Protein AF-A0A9E4FG98-F1 (afdb_monomer_lite)

Foldseek 3Di:
DDPDDDPVPPPDDLLRQLCVLCPPVPALQPDDLVCCQQPPPHPSCSLVNDDLVRNLRNLVSNLVCVVVVNHDHHDSLCSLQALQAPPQVCDADPCVVRNRDGSVNVNCVSCVPQDLVSLVVSLVSLVVVCVPDPNPSVNRSVSSCVQPSVCVNVVHDHPPD

pLDDT: mean 89.15, std 14.06, range [34.53, 98.5]

Structure (mmCIF, N/CA/C/O backbone):
data_AF-A0A9E4FG98-F1
#
_entry.id   AF-A0A9E4FG98-F1
#
loop_
_atom_site.group_PDB
_atom_site.id
_atom_site.type_symbol
_atom_site.label_atom_id
_atom_site.label_alt_id
_atom_site.label_comp_id
_atom_site.label_asym_id
_atom_site.label_entity_id
_atom_site.label_seq_id
_atom_site.pdbx_PDB_ins_code
_atom_site.Cartn_x
_atom_site.Cartn_y
_atom_site.Cartn_z
_atom_site.occupancy
_atom_site.B_iso_or_equiv
_atom_site.auth_seq_id
_atom_site.auth_comp_id
_atom_site.auth_asym_id
_atom_site.auth_atom_id
_atom_site.pdbx_PDB_model_num
ATOM 1 N N . GLU A 1 1 ? 39.719 2.811 -22.700 1.00 34.53 1 GLU A N 1
ATOM 2 C CA . GLU A 1 1 ? 39.441 3.612 -21.490 1.00 34.53 1 GLU A CA 1
ATOM 3 C C . GLU A 1 1 ? 37.981 4.035 -21.522 1.00 34.53 1 GLU A C 1
ATOM 5 O O . GLU A 1 1 ? 37.540 4.635 -22.496 1.00 34.53 1 GLU A O 1
ATOM 10 N N .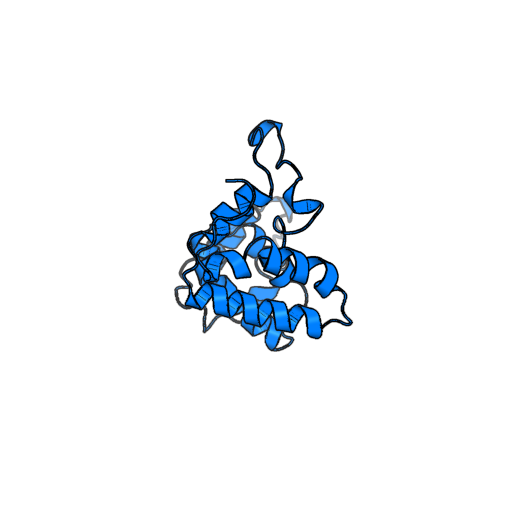 GLY A 1 2 ? 37.200 3.549 -20.557 1.00 41.97 2 GLY A N 1
ATOM 11 C CA . GLY A 1 2 ? 35.741 3.636 -20.562 1.00 41.97 2 GLY A CA 1
ATOM 12 C C . GLY A 1 2 ? 35.251 5.021 -20.158 1.00 41.97 2 GLY A C 1
ATOM 13 O O . GLY A 1 2 ? 35.566 5.508 -19.077 1.00 41.97 2 GLY A O 1
ATOM 14 N N . ASN A 1 3 ? 34.452 5.627 -21.031 1.00 48.06 3 ASN A N 1
ATOM 15 C CA . ASN A 1 3 ? 33.745 6.884 -20.819 1.00 48.06 3 ASN A CA 1
ATOM 16 C C . ASN A 1 3 ? 32.610 6.688 -19.790 1.00 48.06 3 ASN A C 1
ATOM 18 O O . ASN A 1 3 ? 31.436 6.599 -20.143 1.00 48.06 3 ASN A O 1
ATOM 22 N N . GLY A 1 4 ? 32.970 6.538 -18.516 1.00 50.25 4 GLY A N 1
ATOM 23 C CA . GLY A 1 4 ? 32.029 6.472 -17.403 1.00 50.25 4 GLY A CA 1
ATOM 24 C C . GLY A 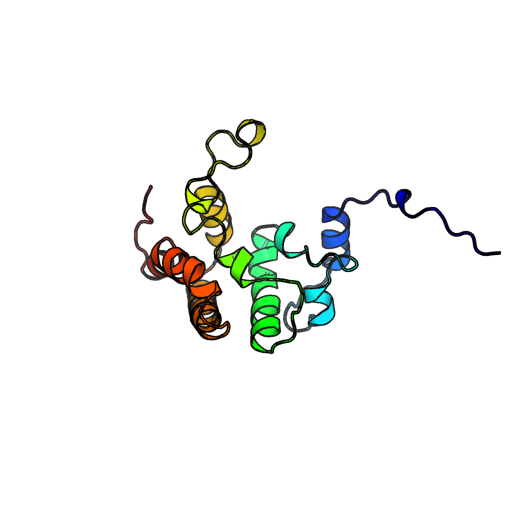1 4 ? 31.616 7.878 -16.992 1.00 50.25 4 GLY A C 1
ATOM 25 O O . GLY A 1 4 ? 32.312 8.526 -16.213 1.00 50.25 4 GLY A O 1
ATOM 26 N N . LYS A 1 5 ? 30.491 8.371 -17.519 1.00 48.47 5 LYS A N 1
ATOM 27 C CA . LYS A 1 5 ? 29.900 9.616 -17.012 1.00 48.47 5 LYS A CA 1
ATOM 28 C C . LYS A 1 5 ? 29.582 9.451 -15.512 1.00 48.47 5 LYS A C 1
ATOM 30 O O . LYS A 1 5 ? 29.065 8.402 -15.130 1.00 48.47 5 LYS A O 1
ATOM 35 N N . PRO A 1 6 ? 29.869 10.452 -14.660 1.00 50.97 6 PRO A N 1
ATOM 36 C CA . PRO A 1 6 ? 29.611 10.352 -13.228 1.00 50.97 6 PRO A CA 1
ATOM 37 C C . PRO A 1 6 ? 28.119 10.149 -12.928 1.00 50.97 6 PRO A C 1
ATOM 39 O O . PRO A 1 6 ? 27.261 10.725 -13.594 1.00 50.97 6 PRO A O 1
ATOM 42 N N . ARG A 1 7 ? 27.817 9.358 -11.888 1.00 49.22 7 ARG A N 1
ATOM 43 C CA . ARG A 1 7 ? 26.463 8.904 -11.494 1.00 49.22 7 ARG A CA 1
ATOM 44 C C . ARG A 1 7 ? 25.443 10.038 -11.283 1.00 49.22 7 ARG A C 1
ATOM 46 O O . ARG A 1 7 ? 24.246 9.811 -11.378 1.00 49.22 7 ARG A O 1
ATOM 53 N N . TRP A 1 8 ? 25.906 11.265 -11.058 1.00 51.22 8 TRP A N 1
ATOM 54 C CA . TRP A 1 8 ? 25.075 12.457 -10.849 1.00 51.22 8 TRP A CA 1
ATOM 55 C C . TRP A 1 8 ? 24.559 13.109 -12.149 1.00 51.22 8 TRP A C 1
ATOM 57 O O . TRP A 1 8 ? 23.863 14.116 -12.089 1.00 51.22 8 TRP A O 1
ATOM 67 N N . LEU A 1 9 ? 24.907 12.572 -13.329 1.00 46.34 9 LEU A N 1
ATOM 68 C CA . LEU A 1 9 ? 24.444 13.074 -14.634 1.00 46.34 9 LEU A CA 1
ATOM 69 C C . LEU A 1 9 ? 23.094 12.502 -15.098 1.00 46.34 9 LEU A C 1
ATOM 71 O O . LEU A 1 9 ? 22.622 12.886 -16.172 1.00 46.34 9 LEU A O 1
ATOM 75 N N . PHE A 1 10 ? 22.453 11.622 -14.325 1.00 52.41 10 PHE A N 1
ATOM 76 C CA . PHE A 1 10 ? 21.093 11.177 -14.625 1.00 52.41 10 PHE A CA 1
ATOM 77 C C . PHE A 1 10 ? 20.091 12.244 -14.174 1.00 52.41 10 PHE A C 1
ATOM 79 O O . PHE A 1 10 ? 19.772 12.389 -13.001 1.00 52.41 10 PHE A O 1
ATOM 86 N N . ARG A 1 11 ? 19.614 13.024 -15.145 1.00 56.78 11 ARG A N 1
ATOM 87 C CA . ARG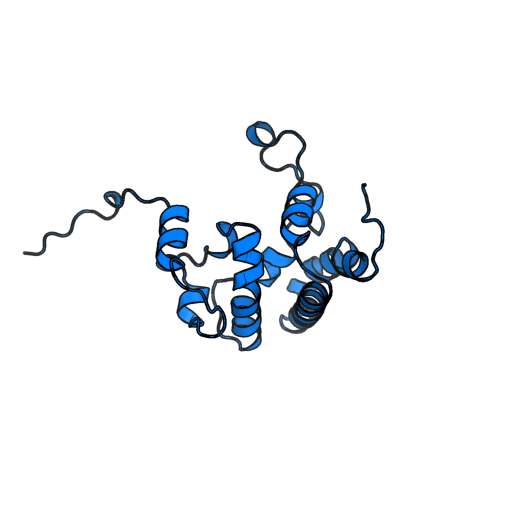 A 1 11 ? 18.626 14.106 -15.013 1.00 56.78 11 ARG A CA 1
ATOM 88 C C . ARG A 1 11 ? 17.188 13.569 -14.864 1.00 56.78 11 ARG A C 1
ATOM 90 O O . ARG A 1 11 ? 16.265 14.144 -15.430 1.00 56.78 11 ARG A O 1
ATOM 97 N N . HIS A 1 12 ? 17.008 12.447 -14.177 1.00 65.25 12 HIS A N 1
ATOM 98 C CA . HIS A 1 12 ? 15.703 11.817 -13.984 1.00 65.25 12 HIS A CA 1
ATOM 99 C C . HIS A 1 12 ? 15.469 11.629 -12.496 1.00 65.25 12 HIS A C 1
ATOM 101 O O . HIS A 1 12 ? 16.324 11.093 -11.793 1.00 65.25 12 HIS A O 1
ATOM 107 N N . SER A 1 13 ? 14.333 12.129 -12.026 1.00 86.56 13 SER A N 1
ATOM 108 C CA . SER A 1 13 ? 13.875 11.882 -10.669 1.00 86.56 13 SER A CA 1
ATOM 109 C C . SER A 1 13 ? 13.448 10.417 -10.530 1.00 86.56 13 SER A C 1
ATOM 111 O O . SER A 1 13 ? 13.120 9.759 -11.516 1.00 86.56 13 SER A O 1
ATOM 113 N N . GLU A 1 14 ? 13.455 9.889 -9.310 1.00 86.69 14 GLU A N 1
ATOM 114 C CA . GLU A 1 14 ? 12.968 8.535 -9.023 1.00 86.69 14 GLU A CA 1
ATOM 115 C C . GLU A 1 14 ? 11.538 8.270 -9.559 1.00 86.69 14 GLU A C 1
ATOM 117 O O . GLU A 1 14 ? 11.349 7.232 -10.198 1.00 86.69 14 GLU A O 1
ATOM 122 N N . PRO A 1 15 ? 10.570 9.213 -9.460 1.00 88.94 15 PRO A N 1
ATOM 123 C CA . PRO A 1 15 ? 9.289 9.105 -10.163 1.00 88.94 15 PRO A CA 1
ATOM 124 C C . PRO A 1 15 ? 9.407 8.861 -11.675 1.00 88.94 15 PRO A C 1
ATOM 126 O O . PRO A 1 15 ? 8.705 8.003 -12.210 1.00 88.94 15 PRO A O 1
ATOM 129 N N . ASP A 1 16 ? 10.306 9.574 -12.365 1.00 90.81 16 ASP A N 1
ATOM 130 C CA . ASP A 1 16 ? 10.488 9.436 -13.820 1.00 90.81 16 ASP A CA 1
ATOM 131 C C . ASP A 1 16 ? 11.012 8.035 -14.182 1.00 90.81 16 ASP A C 1
ATOM 133 O O . ASP A 1 16 ? 10.681 7.476 -15.231 1.00 90.81 16 ASP A O 1
ATOM 137 N N . LEU A 1 17 ? 11.838 7.451 -13.305 1.00 93.19 17 LEU A N 1
ATOM 138 C CA . LEU A 1 17 ? 12.343 6.090 -13.471 1.00 93.19 17 LEU A CA 1
ATOM 139 C C . LEU A 1 17 ? 11.223 5.058 -13.294 1.00 93.19 17 LEU A C 1
ATOM 141 O O . LEU A 1 17 ? 11.136 4.136 -14.105 1.00 93.19 17 LEU A O 1
ATOM 145 N N . VAL A 1 18 ? 10.337 5.237 -12.304 1.00 93.00 18 VAL A N 1
ATOM 146 C CA . VAL A 1 18 ? 9.147 4.380 -12.139 1.00 93.00 18 VAL A CA 1
ATOM 147 C C . VAL A 1 18 ? 8.259 4.452 -13.374 1.00 93.00 18 VAL A C 1
ATOM 149 O O . VAL A 1 18 ? 7.848 3.417 -13.896 1.00 93.00 18 VAL A O 1
ATOM 152 N N . GLU A 1 19 ? 7.973 5.656 -13.872 1.00 93.25 19 GLU A N 1
ATOM 153 C CA . GLU A 1 19 ? 7.128 5.821 -15.055 1.00 93.25 19 GLU A CA 1
ATOM 154 C C . GLU A 1 19 ? 7.706 5.072 -16.259 1.00 93.25 19 GLU A C 1
ATOM 156 O O . GLU A 1 19 ? 7.000 4.292 -16.902 1.00 93.25 19 GLU A O 1
ATOM 161 N N . ARG A 1 20 ? 9.003 5.248 -16.529 1.00 93.00 20 ARG A N 1
ATOM 162 C CA . ARG A 1 20 ? 9.695 4.562 -17.623 1.00 93.00 20 ARG A CA 1
ATOM 163 C C . ARG A 1 20 ? 9.648 3.044 -17.468 1.00 93.00 20 ARG A C 1
ATOM 165 O O . ARG A 1 20 ? 9.353 2.346 -18.436 1.00 93.00 20 ARG A O 1
ATOM 172 N N . ASP A 1 21 ? 9.950 2.537 -16.277 1.00 93.81 21 ASP A N 1
ATOM 173 C CA . ASP A 1 21 ? 10.051 1.102 -16.026 1.00 93.81 21 ASP A CA 1
ATOM 174 C C . ASP A 1 21 ? 8.682 0.411 -16.126 1.00 93.81 21 ASP A C 1
ATOM 176 O O . ASP A 1 21 ? 8.610 -0.735 -16.566 1.00 93.81 21 ASP A O 1
ATOM 180 N N . PHE A 1 22 ? 7.586 1.101 -15.792 1.00 95.88 22 PHE A N 1
ATOM 181 C CA . PHE A 1 22 ? 6.222 0.568 -15.896 1.00 95.88 22 PHE A CA 1
ATOM 182 C C . PHE A 1 22 ? 5.511 0.896 -17.219 1.00 95.88 22 PHE A C 1
ATOM 184 O O . PHE A 1 22 ? 4.422 0.371 -17.485 1.00 95.88 22 PHE A O 1
ATOM 191 N N . LEU A 1 23 ? 6.116 1.713 -18.085 1.00 93.56 23 LEU A N 1
ATOM 192 C CA . LEU A 1 23 ? 5.534 2.088 -19.369 1.00 93.56 23 LEU A CA 1
ATOM 193 C C . LEU A 1 23 ? 5.286 0.853 -20.250 1.00 93.56 23 LEU A C 1
ATOM 195 O O . LEU A 1 23 ? 6.165 0.029 -20.494 1.00 93.56 23 LEU A O 1
ATOM 199 N N . GLY A 1 24 ? 4.057 0.724 -20.754 1.00 92.88 24 GLY A N 1
ATOM 200 C CA . GLY A 1 24 ? 3.664 -0.371 -21.648 1.00 92.88 24 GLY A CA 1
ATOM 201 C C . GLY A 1 24 ? 3.382 -1.714 -20.962 1.00 92.88 24 GLY A C 1
ATOM 202 O O . GLY A 1 24 ? 2.921 -2.639 -21.634 1.00 92.88 24 GLY A O 1
ATOM 203 N N . LYS A 1 25 ? 3.565 -1.834 -19.640 1.00 95.75 25 LYS A N 1
ATOM 204 C CA . LYS A 1 25 ? 3.267 -3.058 -18.877 1.00 95.75 25 LYS A CA 1
ATOM 205 C C . LYS A 1 25 ? 1.768 -3.194 -18.596 1.00 95.75 25 LYS A C 1
ATOM 207 O O . LYS A 1 25 ? 1.271 -2.904 -17.520 1.00 95.75 25 LYS A O 1
ATOM 212 N N . ARG A 1 26 ? 1.018 -3.635 -19.604 1.00 95.69 26 ARG A N 1
ATOM 213 C CA . ARG A 1 26 ? -0.458 -3.700 -19.567 1.00 95.69 26 ARG A CA 1
ATOM 214 C C . ARG A 1 26 ? -1.038 -4.981 -18.971 1.00 95.69 26 ARG A C 1
ATOM 216 O O . ARG A 1 26 ? -2.255 -5.129 -18.939 1.00 95.69 26 ARG A O 1
ATOM 223 N N . ASP A 1 27 ? -0.192 -5.898 -18.522 1.00 97.00 27 ASP A N 1
ATOM 224 C CA . ASP A 1 27 ? -0.609 -7.113 -17.833 1.00 97.00 27 ASP A CA 1
ATOM 225 C C . ASP A 1 27 ? 0.243 -7.283 -16.577 1.00 97.00 27 ASP A C 1
ATOM 227 O O . ASP A 1 27 ? 1.431 -7.592 -16.652 1.00 97.00 27 ASP A O 1
ATOM 231 N N . TRP A 1 28 ? -0.358 -7.037 -15.414 1.00 97.12 28 TRP A N 1
ATOM 232 C CA . TRP A 1 28 ? 0.342 -7.136 -14.138 1.00 97.12 28 TRP A CA 1
ATOM 233 C C . TRP A 1 28 ? 0.681 -8.592 -13.772 1.00 97.12 28 TRP A C 1
ATOM 235 O O . TRP A 1 28 ? 1.599 -8.830 -12.993 1.00 97.12 28 TRP A O 1
ATOM 245 N N . ARG A 1 29 ? -0.019 -9.581 -14.351 1.00 97.12 29 ARG A N 1
ATOM 246 C CA . ARG A 1 29 ? 0.096 -11.008 -13.988 1.00 97.12 29 ARG A CA 1
ATOM 247 C C . ARG A 1 29 ? 1.396 -11.649 -14.463 1.00 97.12 29 ARG A C 1
ATOM 249 O O . ARG A 1 29 ? 1.767 -12.711 -13.976 1.00 97.12 29 ARG A O 1
ATOM 256 N N . VAL A 1 30 ? 2.053 -11.024 -15.437 1.00 96.38 30 VAL A N 1
ATOM 257 C CA . VAL A 1 30 ? 3.311 -11.495 -16.036 1.00 96.38 30 VAL A CA 1
ATOM 258 C C . VAL A 1 30 ? 4.522 -10.701 -15.542 1.00 96.38 30 VAL A C 1
ATOM 260 O O . VAL A 1 30 ? 5.614 -10.848 -16.087 1.00 96.38 30 VAL A O 1
ATOM 263 N N . LEU A 1 31 ? 4.337 -9.829 -14.545 1.00 96.62 31 LEU A N 1
ATOM 264 C CA . LEU A 1 31 ? 5.439 -9.084 -13.950 1.00 96.62 31 LEU A CA 1
ATOM 265 C C . LEU A 1 31 ? 6.291 -10.003 -13.085 1.00 96.62 31 LEU A C 1
ATOM 267 O O . LEU A 1 31 ? 5.786 -10.741 -12.243 1.00 96.62 31 LEU A O 1
ATOM 271 N N . ASP A 1 32 ? 7.595 -9.937 -13.317 1.00 96.25 32 ASP A N 1
ATOM 272 C CA . ASP A 1 32 ? 8.585 -10.681 -12.557 1.00 96.25 32 ASP A CA 1
ATOM 273 C C . ASP A 1 32 ? 8.691 -10.142 -11.122 1.00 96.25 32 ASP A C 1
ATOM 275 O O . ASP A 1 32 ? 8.711 -8.928 -10.910 1.00 96.25 32 ASP A O 1
ATOM 279 N N . ALA A 1 33 ? 8.770 -11.038 -10.135 1.00 96.50 33 ALA A N 1
ATOM 280 C CA . ALA A 1 33 ? 8.790 -10.651 -8.725 1.00 96.50 33 ALA A CA 1
ATOM 281 C C . ALA A 1 33 ? 10.038 -9.833 -8.365 1.00 96.50 33 ALA A C 1
ATOM 283 O O . ALA A 1 33 ? 9.921 -8.841 -7.655 1.00 96.50 33 ALA A O 1
ATOM 284 N N . LYS A 1 34 ? 11.207 -10.169 -8.928 1.00 96.62 34 LYS A N 1
ATOM 285 C CA . LYS A 1 34 ? 12.439 -9.404 -8.698 1.00 96.62 34 LYS A CA 1
ATOM 286 C C . LYS A 1 34 ? 12.348 -8.003 -9.301 1.00 96.62 34 LYS A C 1
ATOM 288 O O . LYS A 1 34 ? 12.848 -7.050 -8.711 1.00 96.62 34 LYS A O 1
ATOM 293 N N . PHE A 1 35 ? 11.701 -7.857 -10.459 1.00 97.00 35 PHE A N 1
ATOM 294 C CA . PHE A 1 35 ? 11.376 -6.533 -10.992 1.00 97.00 35 PHE A CA 1
ATOM 295 C C . PHE A 1 35 ? 10.483 -5.742 -10.029 1.00 97.00 35 PHE A C 1
ATOM 297 O O . PHE A 1 35 ? 10.794 -4.592 -9.743 1.00 97.00 35 PHE A O 1
ATOM 304 N N . LEU A 1 36 ? 9.403 -6.341 -9.519 1.00 97.25 36 LEU A N 1
ATOM 305 C CA . LEU A 1 36 ? 8.498 -5.670 -8.577 1.00 97.25 36 LEU A CA 1
ATOM 306 C C . LEU A 1 36 ? 9.225 -5.234 -7.300 1.00 97.25 36 LEU A C 1
ATOM 308 O O . LEU A 1 36 ? 9.055 -4.098 -6.868 1.00 97.25 36 LEU A O 1
ATOM 312 N N . ASP A 1 37 ? 10.053 -6.115 -6.744 1.00 96.94 37 ASP A N 1
ATOM 313 C CA . ASP A 1 37 ? 10.743 -5.901 -5.473 1.00 96.94 37 ASP A CA 1
ATOM 314 C C . ASP A 1 37 ? 11.796 -4.792 -5.534 1.00 96.94 37 ASP A C 1
ATOM 316 O O . ASP A 1 37 ? 12.013 -4.081 -4.563 1.00 96.94 37 ASP A O 1
ATOM 320 N N . LEU A 1 38 ? 12.436 -4.620 -6.692 1.00 94.88 38 LEU A N 1
ATOM 321 C CA . LEU A 1 38 ? 13.571 -3.713 -6.852 1.00 94.88 38 LEU A CA 1
ATOM 322 C C . LEU A 1 38 ? 13.242 -2.458 -7.663 1.00 94.88 38 LEU A C 1
ATOM 324 O O . LEU A 1 38 ? 14.075 -1.559 -7.743 1.00 94.88 38 LEU A O 1
ATOM 328 N N . ALA 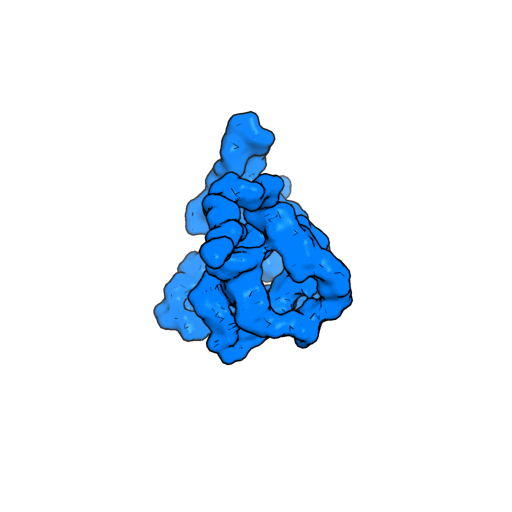A 1 39 ? 12.069 -2.358 -8.288 1.00 92.00 39 ALA A N 1
ATOM 329 C CA . ALA A 1 39 ? 11.767 -1.211 -9.137 1.00 92.00 39 ALA A CA 1
ATOM 330 C C . ALA A 1 39 ? 11.581 0.093 -8.330 1.00 92.00 39 ALA A C 1
ATOM 332 O O . ALA A 1 39 ? 10.927 0.088 -7.282 1.00 92.00 39 ALA A O 1
ATOM 333 N N . PRO A 1 40 ? 12.064 1.234 -8.857 1.00 91.31 40 PRO A N 1
ATOM 334 C CA . PRO A 1 40 ? 12.950 1.374 -10.017 1.00 91.31 40 PRO A CA 1
ATOM 335 C C . PRO A 1 40 ? 14.424 1.165 -9.621 1.00 91.31 40 PRO A C 1
ATOM 337 O O . PRO A 1 40 ? 14.806 1.491 -8.507 1.00 91.31 40 PRO A O 1
ATOM 340 N N . ASP A 1 41 ? 15.267 0.676 -10.535 1.00 86.50 41 ASP A N 1
ATOM 341 C CA . ASP A 1 41 ? 16.747 0.664 -10.406 1.00 86.50 41 ASP A CA 1
ATOM 342 C C . ASP A 1 41 ? 17.334 0.174 -9.053 1.00 86.50 41 ASP A C 1
ATOM 344 O O . ASP A 1 41 ? 18.393 0.622 -8.617 1.00 86.50 41 ASP A O 1
ATOM 348 N N . GLY A 1 42 ? 16.660 -0.750 -8.363 1.00 85.88 42 GLY A N 1
ATOM 349 C CA . GLY A 1 42 ? 17.086 -1.276 -7.060 1.00 85.88 42 GLY A CA 1
ATOM 350 C C . GLY A 1 42 ? 16.553 -0.529 -5.833 1.00 85.88 42 GLY A C 1
ATOM 351 O O . GLY A 1 42 ? 16.888 -0.922 -4.720 1.00 85.88 42 GLY A O 1
ATOM 352 N N . PHE A 1 43 ? 15.750 0.525 -5.998 1.00 86.31 43 PHE A N 1
ATOM 353 C CA . PHE A 1 43 ? 15.262 1.358 -4.891 1.00 86.31 43 PHE A CA 1
ATOM 354 C C . PHE A 1 43 ? 14.037 0.798 -4.158 1.00 86.31 43 PHE A C 1
ATOM 356 O O . PHE A 1 43 ? 13.731 1.278 -3.069 1.00 86.31 43 PHE A O 1
ATOM 363 N N . ALA A 1 44 ? 13.337 -0.191 -4.728 1.00 91.38 44 ALA A N 1
ATOM 364 C CA . ALA A 1 44 ? 12.147 -0.809 -4.121 1.00 91.38 44 ALA A CA 1
ATOM 365 C C . ALA A 1 44 ? 11.014 0.185 -3.770 1.00 91.38 44 ALA A C 1
ATOM 367 O O . ALA A 1 44 ? 10.233 -0.016 -2.839 1.00 91.38 44 ALA A O 1
ATOM 368 N N . SER A 1 45 ? 10.914 1.287 -4.510 1.00 90.25 45 SER A N 1
ATOM 369 C CA . SER A 1 45 ? 10.068 2.434 -4.167 1.00 90.25 45 SER A CA 1
ATOM 370 C C . SER A 1 45 ? 8.877 2.632 -5.105 1.00 90.25 45 SER A C 1
ATOM 372 O O . SER A 1 45 ? 8.106 3.577 -4.928 1.00 90.25 45 SER A O 1
ATOM 374 N N . ALA A 1 46 ? 8.668 1.748 -6.088 1.00 95.81 46 ALA A N 1
ATOM 375 C CA . ALA A 1 46 ? 7.608 1.896 -7.090 1.00 95.81 46 ALA A CA 1
ATOM 376 C C . ALA A 1 46 ? 6.215 2.177 -6.482 1.00 95.81 46 ALA A C 1
ATOM 378 O O . ALA A 1 46 ? 5.489 3.052 -6.962 1.00 95.81 46 ALA A O 1
ATOM 379 N N . LEU A 1 47 ? 5.860 1.497 -5.383 1.00 96.38 47 LEU A N 1
ATOM 380 C CA . LEU A 1 47 ? 4.576 1.669 -4.690 1.00 96.38 47 LEU A CA 1
ATOM 381 C C . LEU A 1 47 ? 4.368 3.078 -4.100 1.00 96.38 47 LEU A C 1
ATOM 383 O O . LEU A 1 47 ? 3.216 3.499 -3.943 1.00 96.38 47 LEU A O 1
ATOM 387 N N . ALA A 1 48 ? 5.439 3.826 -3.818 1.00 94.25 48 ALA A N 1
ATOM 388 C CA . ALA A 1 48 ? 5.364 5.204 -3.333 1.00 94.25 48 ALA A CA 1
ATOM 389 C C . ALA A 1 48 ? 4.972 6.201 -4.434 1.00 94.25 48 ALA A C 1
ATOM 391 O O . ALA A 1 48 ? 4.342 7.216 -4.144 1.00 94.25 48 ALA A O 1
ATOM 392 N N . PHE A 1 49 ? 5.311 5.907 -5.692 1.00 95.06 49 PHE A N 1
ATOM 393 C CA . PHE A 1 49 ? 5.147 6.841 -6.813 1.00 95.06 49 PHE A CA 1
ATOM 394 C C . PHE A 1 49 ? 3.964 6.521 -7.727 1.00 95.06 49 PHE A C 1
ATOM 396 O O . PHE A 1 49 ? 3.625 7.308 -8.612 1.00 95.06 49 PHE A O 1
ATOM 403 N N . PHE A 1 50 ? 3.302 5.381 -7.531 1.00 96.00 50 PHE A N 1
ATOM 404 C CA . PHE A 1 50 ? 2.122 5.050 -8.315 1.00 96.00 50 PHE A CA 1
ATOM 405 C C . PHE A 1 50 ? 0.980 6.044 -8.109 1.00 96.00 50 PHE A C 1
ATOM 407 O O . PHE A 1 50 ? 0.539 6.316 -6.994 1.00 96.00 50 PHE A O 1
ATOM 414 N N . SER A 1 51 ? 0.404 6.485 -9.231 1.00 95.12 51 SER A N 1
ATOM 415 C CA . SER A 1 51 ? -0.924 7.096 -9.229 1.00 95.12 51 SER A CA 1
ATOM 416 C C . SER A 1 51 ? -1.955 6.137 -8.617 1.00 95.12 51 SER A C 1
ATOM 418 O O . SER A 1 51 ? -1.768 4.920 -8.635 1.00 95.12 51 SER A O 1
ATOM 420 N N . ARG A 1 52 ? -3.098 6.654 -8.156 1.00 95.50 52 ARG A N 1
ATOM 421 C CA . ARG A 1 52 ? -4.195 5.828 -7.608 1.00 95.50 52 ARG A CA 1
ATOM 422 C C . ARG A 1 52 ? -4.623 4.711 -8.568 1.00 95.50 52 ARG A C 1
ATOM 424 O O . ARG A 1 52 ? -4.807 3.566 -8.160 1.00 95.50 52 ARG A O 1
ATOM 431 N N . THR A 1 53 ? -4.716 5.034 -9.858 1.00 94.81 53 THR A N 1
ATOM 432 C CA . THR A 1 53 ? -5.066 4.077 -10.914 1.00 94.81 53 THR A CA 1
ATOM 433 C C . THR A 1 53 ? -3.986 3.015 -11.092 1.00 94.81 53 THR A C 1
ATOM 435 O O . THR A 1 53 ? -4.309 1.829 -11.142 1.00 94.81 53 THR A O 1
ATOM 438 N N . SER A 1 54 ? -2.715 3.426 -11.152 1.00 96.12 54 SER A N 1
ATOM 439 C CA . SER A 1 54 ? -1.579 2.508 -11.294 1.00 96.12 54 SER A CA 1
ATOM 440 C C . SER A 1 54 ? -1.448 1.599 -10.076 1.00 96.12 54 SER A C 1
ATOM 442 O O . SER A 1 54 ? -1.247 0.401 -10.229 1.00 96.12 54 SER A O 1
ATOM 444 N N . PHE A 1 55 ? -1.634 2.143 -8.872 1.00 97.62 55 PHE A N 1
ATOM 445 C CA . PHE A 1 55 ? -1.579 1.380 -7.634 1.00 97.62 55 PHE A CA 1
ATOM 446 C C . PHE A 1 55 ? -2.644 0.287 -7.618 1.00 97.62 55 PHE A C 1
ATOM 448 O O . PHE A 1 55 ? -2.300 -0.878 -7.469 1.00 97.62 55 PHE A O 1
ATOM 455 N N . ARG A 1 56 ? -3.914 0.631 -7.878 1.00 97.50 56 ARG A N 1
ATOM 456 C CA . ARG A 1 56 ? -5.001 -0.358 -7.980 1.00 97.50 56 ARG A CA 1
ATOM 457 C C . ARG A 1 56 ? -4.708 -1.438 -9.025 1.00 97.50 56 ARG A C 1
ATOM 459 O O . ARG A 1 56 ? -5.046 -2.595 -8.815 1.00 97.50 56 ARG A O 1
ATOM 466 N N . PHE A 1 57 ? -4.100 -1.062 -10.151 1.00 97.50 57 PHE A N 1
ATOM 467 C CA . PHE A 1 57 ? -3.784 -1.999 -11.226 1.00 97.50 57 PHE A CA 1
ATOM 468 C C . PHE A 1 57 ? -2.633 -2.957 -10.878 1.00 97.50 57 PHE A C 1
ATOM 470 O O . PHE A 1 57 ? -2.735 -4.142 -11.181 1.00 97.50 57 PHE A O 1
ATOM 477 N N . TYR A 1 58 ? -1.554 -2.471 -10.253 1.00 98.12 58 TYR A N 1
ATOM 478 C CA . TYR A 1 58 ? -0.343 -3.264 -10.008 1.00 98.12 58 TYR A CA 1
ATOM 479 C C . TYR A 1 58 ? -0.277 -3.924 -8.628 1.00 98.12 58 TYR A C 1
ATOM 481 O O . TYR A 1 58 ? 0.400 -4.943 -8.508 1.00 98.12 58 TYR A O 1
ATOM 489 N N . ILE A 1 59 ? -0.977 -3.412 -7.605 1.00 98.25 59 ILE A N 1
ATOM 490 C CA . ILE A 1 59 ? -0.914 -3.965 -6.240 1.00 98.25 59 ILE A CA 1
ATOM 491 C C . ILE A 1 59 ? -1.213 -5.477 -6.154 1.00 98.25 59 ILE A C 1
ATOM 493 O O . ILE A 1 59 ? -0.557 -6.136 -5.348 1.00 98.25 59 ILE A O 1
ATOM 497 N N . PRO A 1 60 ? -2.074 -6.097 -6.999 1.00 98.44 60 PRO A N 1
ATOM 498 C CA . PRO A 1 60 ? -2.255 -7.549 -6.969 1.00 98.44 60 PRO A CA 1
ATOM 499 C C . PRO A 1 60 ? -0.976 -8.339 -7.259 1.00 98.44 60 PRO A C 1
ATOM 501 O O . PRO A 1 60 ? -0.756 -9.381 -6.648 1.00 98.44 60 PRO A O 1
ATOM 504 N N . ALA A 1 61 ? -0.112 -7.839 -8.149 1.00 98.38 61 ALA A N 1
ATOM 505 C CA . ALA A 1 61 ? 1.154 -8.494 -8.472 1.00 98.38 61 ALA A CA 1
ATOM 506 C C . ALA A 1 61 ? 2.087 -8.528 -7.255 1.00 98.38 61 ALA A C 1
ATOM 508 O O . ALA A 1 61 ? 2.694 -9.555 -6.962 1.00 98.38 61 ALA A O 1
ATOM 509 N N . PHE A 1 62 ? 2.143 -7.412 -6.529 1.00 98.44 62 PHE A N 1
ATOM 510 C CA . PHE A 1 62 ? 2.926 -7.257 -5.311 1.00 98.44 62 PHE A 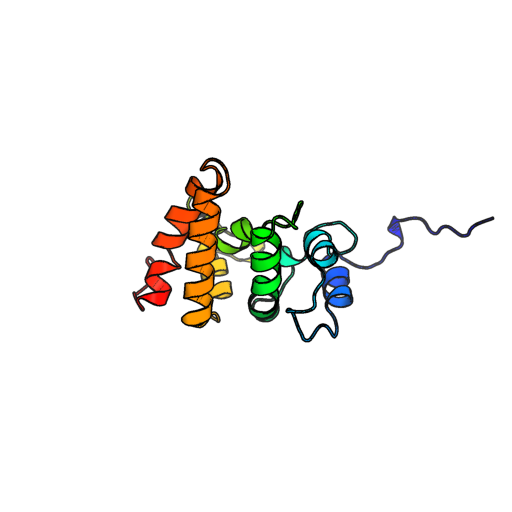CA 1
ATOM 511 C C . PHE A 1 62 ? 2.412 -8.160 -4.181 1.00 98.44 62 PHE A C 1
ATOM 513 O O . PHE A 1 62 ? 3.191 -8.929 -3.629 1.00 98.44 62 PHE A O 1
ATOM 520 N N . MET A 1 63 ? 1.100 -8.155 -3.907 1.00 98.12 63 MET A N 1
ATOM 521 C CA . MET A 1 63 ? 0.496 -9.043 -2.900 1.00 98.12 63 MET A CA 1
ATOM 522 C C . MET A 1 63 ? 0.788 -10.521 -3.201 1.00 98.12 63 MET A C 1
ATOM 524 O O . MET A 1 63 ? 1.173 -11.277 -2.317 1.00 98.12 63 MET A O 1
ATOM 528 N N . ILE A 1 64 ? 0.656 -10.945 -4.464 1.00 98.06 64 ILE A N 1
ATOM 529 C CA . ILE A 1 64 ? 0.943 -12.331 -4.872 1.00 98.06 64 ILE A CA 1
ATOM 530 C C . ILE A 1 64 ? 2.433 -12.668 -4.745 1.00 98.06 64 ILE A C 1
ATOM 532 O O . ILE A 1 64 ? 2.766 -13.799 -4.390 1.00 98.06 64 ILE A O 1
ATOM 536 N N . ALA A 1 65 ? 3.329 -11.732 -5.061 1.00 97.62 65 ALA A N 1
ATOM 537 C CA . ALA A 1 65 ? 4.764 -11.941 -4.906 1.00 97.62 65 ALA A CA 1
ATOM 538 C C . ALA A 1 65 ? 5.146 -12.123 -3.428 1.00 97.62 65 ALA A C 1
ATOM 540 O O . ALA A 1 65 ? 5.890 -13.048 -3.106 1.00 97.62 65 ALA A O 1
ATOM 541 N N . GLU A 1 66 ? 4.579 -11.318 -2.529 1.00 95.75 66 GLU A N 1
ATOM 542 C CA . GLU A 1 66 ? 4.817 -11.437 -1.087 1.00 95.75 66 GLU A CA 1
ATOM 543 C C . GLU A 1 66 ? 4.233 -12.722 -0.501 1.00 95.75 66 GLU A C 1
ATOM 545 O O . GLU A 1 66 ? 4.931 -13.438 0.209 1.00 95.75 66 GLU A O 1
ATOM 550 N N . LEU A 1 67 ? 3.007 -13.096 -0.895 1.00 95.50 67 LEU A N 1
ATOM 551 C CA . LEU A 1 67 ? 2.383 -14.375 -0.521 1.00 95.50 67 LEU A CA 1
ATOM 552 C C . LEU A 1 67 ? 3.241 -15.591 -0.904 1.00 95.50 67 LEU A C 1
ATOM 554 O O . LEU A 1 67 ? 3.125 -16.660 -0.308 1.00 95.50 67 LEU A O 1
ATOM 558 N N . ARG A 1 68 ? 4.090 -15.448 -1.926 1.00 95.75 68 ARG A N 1
ATOM 559 C CA . ARG A 1 68 ? 5.024 -16.484 -2.389 1.00 95.75 68 ARG A CA 1
ATOM 560 C C . ARG A 1 68 ? 6.410 -16.387 -1.745 1.00 95.75 68 ARG A C 1
ATOM 562 O O . ARG A 1 68 ? 7.268 -17.194 -2.090 1.00 95.75 68 ARG A O 1
ATOM 569 N N . GLY A 1 69 ? 6.638 -15.421 -0.856 1.00 94.81 69 GLY A N 1
ATOM 570 C CA . GLY A 1 69 ? 7.937 -15.158 -0.236 1.00 94.81 69 GLY A CA 1
ATOM 571 C C . GLY A 1 69 ? 8.989 -14.661 -1.229 1.00 94.81 69 GLY A C 1
ATOM 572 O O . GLY A 1 69 ? 10.157 -15.013 -1.099 1.00 94.81 69 GLY A O 1
ATOM 573 N N . LEU A 1 70 ? 8.575 -13.919 -2.263 1.00 96.69 70 LEU A N 1
ATOM 574 C CA . LEU A 1 70 ? 9.454 -13.457 -3.348 1.00 96.69 70 LEU A CA 1
ATOM 575 C C . LEU A 1 70 ? 9.826 -11.969 -3.261 1.00 96.69 70 LEU A C 1
ATOM 577 O O . LEU A 1 70 ? 10.518 -11.485 -4.154 1.00 96.69 70 LEU A O 1
ATOM 581 N N . LEU A 1 71 ? 9.338 -11.248 -2.248 1.00 95.31 71 LEU A N 1
ATOM 582 C CA . LEU A 1 71 ? 9.722 -9.862 -1.977 1.00 95.31 71 LEU A CA 1
ATOM 583 C C . LEU A 1 71 ? 10.681 -9.821 -0.787 1.00 95.31 71 LEU A C 1
ATOM 585 O O . LEU A 1 71 ? 10.434 -10.481 0.222 1.00 95.31 71 LEU A O 1
ATOM 589 N N . GLU A 1 72 ? 11.752 -9.043 -0.907 1.00 93.44 72 GLU A N 1
ATOM 590 C CA . GLU A 1 72 ? 12.707 -8.782 0.173 1.00 93.44 72 GLU A CA 1
ATOM 591 C C . GLU A 1 72 ? 12.620 -7.331 0.665 1.00 93.44 72 GLU A C 1
ATOM 593 O O . GLU A 1 72 ? 12.892 -7.059 1.834 1.00 93.44 72 GLU A O 1
ATOM 598 N N . CYS A 1 73 ? 12.262 -6.393 -0.217 1.00 93.25 73 CYS A N 1
ATOM 599 C CA . CYS A 1 73 ? 12.338 -4.955 0.039 1.00 93.25 73 CYS A CA 1
ATOM 600 C C . CYS A 1 73 ? 10.985 -4.249 -0.083 1.00 93.25 73 CYS A C 1
ATOM 602 O O . CYS A 1 73 ? 10.669 -3.376 0.728 1.00 93.25 73 CYS A O 1
ATOM 604 N N . ALA A 1 74 ? 10.189 -4.583 -1.098 1.00 94.12 74 ALA A N 1
ATOM 605 C CA . ALA A 1 74 ? 8.874 -3.986 -1.271 1.00 94.12 74 ALA A CA 1
ATOM 606 C C . ALA A 1 74 ? 7.910 -4.510 -0.195 1.00 94.12 74 ALA A C 1
ATOM 608 O O . ALA A 1 74 ? 7.808 -5.714 0.020 1.00 94.12 74 ALA A O 1
ATOM 609 N N . THR A 1 75 ? 7.161 -3.603 0.442 1.00 92.56 75 THR A N 1
ATOM 610 C CA . THR A 1 75 ? 6.249 -3.915 1.560 1.00 92.56 75 THR A CA 1
ATOM 611 C C . THR A 1 75 ? 4.798 -3.529 1.241 1.00 92.56 75 THR A C 1
ATOM 613 O O . THR A 1 75 ? 4.303 -2.482 1.667 1.00 92.56 75 THR A O 1
ATOM 616 N N . PRO A 1 76 ? 4.066 -4.341 0.462 1.00 96.44 76 PRO A N 1
ATOM 617 C CA . PRO A 1 76 ? 2.681 -4.054 0.086 1.00 96.44 76 PRO A CA 1
ATOM 618 C C . PRO A 1 76 ? 1.767 -3.864 1.306 1.00 96.44 76 PRO A C 1
ATOM 620 O O . PRO A 1 76 ? 0.918 -2.970 1.268 1.00 96.44 76 PRO A O 1
ATOM 623 N N . THR A 1 77 ? 2.008 -4.594 2.404 1.00 95.75 77 THR A N 1
ATOM 624 C CA . THR A 1 77 ? 1.308 -4.432 3.691 1.00 95.75 77 THR A CA 1
ATOM 625 C C . THR A 1 77 ? 1.369 -2.987 4.181 1.00 95.75 77 THR A C 1
ATOM 627 O O . THR A 1 77 ? 0.330 -2.387 4.455 1.00 95.75 77 THR A O 1
ATOM 630 N N . PHE A 1 78 ? 2.559 -2.376 4.198 1.00 95.00 78 PHE A N 1
ATOM 631 C CA . PHE A 1 78 ? 2.732 -0.977 4.596 1.00 95.00 78 PHE A CA 1
ATOM 632 C C . PHE A 1 78 ? 1.907 -0.030 3.715 1.00 95.00 78 PHE A C 1
ATOM 634 O O . PHE A 1 78 ? 1.181 0.820 4.224 1.00 95.00 78 PHE A O 1
ATOM 641 N N . TYR A 1 79 ? 1.947 -0.189 2.390 1.00 96.81 79 TYR A N 1
ATOM 642 C CA . TYR A 1 79 ? 1.206 0.693 1.477 1.00 96.81 79 TYR A CA 1
ATOM 643 C C . TYR A 1 79 ? -0.315 0.485 1.498 1.00 96.81 79 TYR A C 1
ATOM 645 O O . TYR A 1 79 ? -1.043 1.330 0.974 1.00 96.81 79 TYR A O 1
ATOM 653 N N . LEU A 1 80 ? -0.795 -0.622 2.069 1.00 97.56 80 LEU A N 1
ATOM 654 C CA . LEU A 1 80 ? -2.216 -0.933 2.238 1.00 97.56 80 LEU A CA 1
ATOM 655 C C . LEU A 1 80 ? -2.755 -0.559 3.628 1.00 97.56 80 LEU A C 1
ATOM 657 O O . LEU A 1 80 ? -3.975 -0.486 3.793 1.00 97.56 80 LEU A O 1
ATOM 661 N N . THR A 1 81 ? -1.881 -0.295 4.604 1.00 97.00 81 THR A N 1
ATOM 662 C CA . THR A 1 81 ? -2.256 0.072 5.981 1.00 97.00 81 THR A CA 1
ATOM 663 C C . THR A 1 81 ? -1.885 1.508 6.349 1.00 97.00 81 THR A C 1
ATOM 665 O O . THR A 1 81 ? -2.590 2.128 7.146 1.00 97.00 81 THR A O 1
ATOM 668 N N . HIS A 1 82 ? -0.824 2.081 5.773 1.00 95.62 82 HIS A N 1
ATOM 669 C CA . HIS A 1 82 ? -0.357 3.421 6.122 1.00 95.62 82 HIS A CA 1
ATOM 670 C C . HIS A 1 82 ? -1.444 4.484 5.916 1.00 95.62 82 HIS A C 1
ATOM 672 O O . HIS A 1 82 ? -2.098 4.546 4.875 1.00 95.62 82 HIS A O 1
ATOM 678 N N . GLY A 1 83 ? -1.633 5.329 6.931 1.00 95.62 83 GLY A N 1
ATOM 679 C CA . GLY A 1 83 ? -2.703 6.322 6.977 1.00 95.62 83 GLY A CA 1
ATOM 680 C C . GLY A 1 83 ? -4.039 5.780 7.486 1.00 95.62 83 GLY A C 1
ATOM 681 O O . GLY A 1 83 ? -4.955 6.569 7.681 1.00 95.62 83 GLY A O 1
ATOM 682 N N . LEU A 1 84 ? -4.174 4.474 7.750 1.00 96.38 84 LEU A N 1
ATOM 683 C CA . LEU A 1 84 ? -5.410 3.862 8.263 1.00 96.38 84 LEU A CA 1
ATOM 684 C C . LEU A 1 84 ? -5.344 3.477 9.750 1.00 96.38 84 LEU A C 1
ATOM 686 O O . LEU A 1 84 ? -6.367 3.124 10.331 1.00 96.38 84 LEU A O 1
ATOM 690 N N . TYR A 1 85 ? -4.182 3.573 10.393 1.00 93.12 85 TYR A N 1
ATOM 691 C CA . TYR A 1 85 ? -3.989 3.271 11.818 1.00 93.12 85 TYR A CA 1
ATOM 692 C C . TYR A 1 85 ? -3.319 4.441 12.553 1.00 93.12 85 TYR A C 1
ATOM 694 O O . TYR A 1 85 ? -2.666 5.279 11.928 1.00 93.12 85 TYR A O 1
ATOM 702 N N . GLU A 1 86 ? -3.477 4.536 13.876 1.00 88.38 86 GLU A N 1
ATOM 703 C CA . GLU A 1 86 ? -2.788 5.565 14.675 1.00 88.38 86 GLU A CA 1
ATOM 704 C C . GLU A 1 86 ? -1.305 5.219 14.889 1.00 88.38 86 GLU A C 1
ATOM 706 O O . GLU A 1 86 ? -0.980 4.052 15.079 1.00 88.38 86 GLU A O 1
ATOM 711 N N . PRO A 1 87 ? -0.394 6.208 14.913 1.00 86.12 87 PRO A N 1
ATOM 712 C CA . PRO A 1 87 ? -0.660 7.643 14.792 1.00 86.12 87 PRO A CA 1
ATOM 713 C C . PRO A 1 87 ? -0.808 8.128 13.340 1.00 86.12 87 PRO A C 1
ATOM 715 O O . PRO A 1 87 ? -1.146 9.285 13.105 1.00 86.12 87 PRO A O 1
ATOM 718 N N . SER A 1 88 ? -0.524 7.275 12.347 1.00 88.31 88 SER A N 1
ATOM 719 C CA . SER A 1 88 ? -0.411 7.714 10.949 1.00 88.31 88 SER A CA 1
ATOM 720 C C . SER A 1 88 ? -1.681 8.400 10.439 1.00 88.31 88 SER A C 1
ATOM 722 O O . SER A 1 88 ? -1.584 9.449 9.812 1.00 88.31 88 SER A O 1
ATOM 724 N N . LYS A 1 89 ? -2.869 7.882 10.776 1.00 90.19 89 LYS A N 1
ATOM 725 C CA . LYS A 1 89 ? -4.152 8.390 10.276 1.00 90.19 89 LYS A CA 1
ATOM 726 C C . LYS A 1 89 ? -4.436 9.840 10.678 1.00 90.19 89 LYS A C 1
ATOM 728 O O . LYS A 1 89 ? -4.980 10.590 9.874 1.00 90.19 89 LYS A O 1
ATOM 733 N N . SER A 1 90 ? -4.048 10.251 11.886 1.00 91.06 90 SER A N 1
ATOM 734 C CA . SER A 1 90 ? -4.303 11.600 12.410 1.00 91.06 90 SER A CA 1
ATOM 735 C C . SER A 1 90 ? -3.226 12.618 12.018 1.00 91.06 90 SER A C 1
ATOM 737 O O . SER A 1 90 ? -3.411 13.827 12.180 1.00 91.06 90 SER A O 1
ATOM 739 N N . GLN A 1 91 ? -2.101 12.157 11.467 1.00 94.25 91 GLN A N 1
ATOM 740 C CA . GLN A 1 91 ? -0.994 13.016 11.077 1.00 94.25 91 GLN A CA 1
ATOM 741 C C . GLN A 1 91 ? -1.309 13.801 9.793 1.00 94.25 91 GLN A C 1
ATOM 743 O O . GLN A 1 91 ? -1.746 13.250 8.781 1.00 94.25 91 GLN A O 1
ATOM 748 N N . LEU A 1 92 ? -1.014 15.104 9.822 1.00 93.44 92 LEU A N 1
ATOM 749 C CA . LEU A 1 92 ? -1.112 15.984 8.659 1.00 93.44 92 LEU A CA 1
ATOM 750 C C . LEU A 1 92 ? 0.002 15.702 7.642 1.00 93.44 92 LEU A C 1
ATOM 752 O O . LEU A 1 92 ? 1.186 15.634 7.994 1.00 93.44 92 LEU A O 1
ATOM 756 N N . ILE A 1 93 ? -0.365 15.636 6.365 1.00 91.31 93 ILE A N 1
ATOM 757 C CA . ILE A 1 93 ? 0.583 15.601 5.251 1.00 91.31 93 ILE A CA 1
ATOM 758 C C . ILE A 1 93 ? 1.085 17.021 5.039 1.00 91.31 93 ILE A C 1
ATOM 760 O O . ILE A 1 93 ? 0.283 17.893 4.727 1.00 91.31 93 ILE A O 1
ATOM 764 N N . ASN A 1 94 ? 2.397 17.244 5.204 1.00 90.31 94 ASN A N 1
ATOM 765 C CA . ASN A 1 94 ? 3.100 18.520 4.988 1.00 90.31 94 ASN A CA 1
ATOM 766 C C . ASN A 1 94 ? 2.152 19.746 4.931 1.00 90.31 94 ASN A C 1
ATOM 768 O O . ASN A 1 94 ? 1.770 20.172 3.830 1.00 90.31 94 ASN A O 1
ATOM 772 N N . PRO A 1 95 ? 1.776 20.327 6.089 1.00 87.88 95 PRO A N 1
ATOM 773 C CA . PRO A 1 95 ? 0.712 21.332 6.164 1.00 87.88 95 PRO A CA 1
ATOM 774 C C . PRO A 1 95 ? 0.932 22.562 5.277 1.00 87.88 95 PRO A C 1
ATOM 776 O O . PRO A 1 95 ? -0.016 23.235 4.881 1.00 87.88 95 PRO A O 1
ATOM 779 N N . ARG A 1 96 ? 2.191 22.854 4.921 1.00 90.12 96 ARG A N 1
ATOM 780 C CA . ARG A 1 96 ? 2.548 23.963 4.025 1.00 90.12 96 ARG A CA 1
ATOM 781 C C . ARG A 1 96 ? 2.070 23.748 2.591 1.00 90.12 96 ARG A C 1
ATOM 783 O O . ARG A 1 96 ? 1.848 24.724 1.884 1.00 90.12 96 ARG A O 1
ATOM 790 N N . SER A 1 97 ? 1.961 22.495 2.159 1.00 88.62 97 SER A N 1
ATOM 791 C CA . SER A 1 97 ? 1.618 22.126 0.783 1.00 88.62 97 SER A CA 1
ATOM 792 C C . SER A 1 97 ? 0.213 21.543 0.663 1.00 88.62 97 SER A C 1
ATOM 794 O O . SER A 1 97 ? -0.419 21.743 -0.368 1.00 88.62 97 SER A O 1
ATOM 796 N N . TYR A 1 98 ? -0.284 20.864 1.703 1.00 86.31 98 TYR A N 1
ATOM 797 C CA . TYR A 1 98 ? -1.574 20.162 1.665 1.00 86.31 98 TYR A CA 1
ATOM 798 C C . TYR A 1 98 ? -2.581 20.639 2.724 1.00 86.31 98 TYR A C 1
ATOM 800 O O . TYR A 1 98 ? -3.644 20.040 2.884 1.00 86.31 98 TYR A O 1
ATOM 808 N N . GLY A 1 99 ? -2.288 21.736 3.430 1.00 92.38 99 GLY A N 1
ATOM 809 C CA . GLY A 1 99 ? -3.195 22.325 4.414 1.00 92.38 99 GLY A CA 1
ATOM 810 C C . GLY A 1 99 ? -3.518 21.354 5.549 1.00 92.38 99 GLY A C 1
ATOM 811 O O . GLY A 1 99 ? -2.620 20.874 6.235 1.00 92.38 99 GLY A O 1
ATOM 812 N N . ASN A 1 100 ? -4.807 21.063 5.732 1.00 94.00 100 ASN A N 1
ATOM 813 C CA . ASN A 1 100 ? -5.297 20.177 6.791 1.00 94.00 100 ASN A CA 1
ATOM 814 C C . ASN A 1 100 ? -5.471 18.716 6.336 1.00 94.00 100 ASN A C 1
ATOM 816 O O . ASN A 1 100 ? -6.084 17.941 7.063 1.00 94.00 100 ASN A O 1
ATOM 820 N N . LYS A 1 101 ? -4.974 18.332 5.148 1.00 93.94 101 LYS A N 1
ATOM 821 C CA . LYS A 1 101 ? -5.101 16.953 4.655 1.00 93.94 101 LYS A CA 1
ATOM 822 C C . LYS A 1 101 ? -4.314 15.998 5.553 1.00 93.94 101 LYS A C 1
ATOM 824 O O . LYS A 1 101 ? -3.104 16.159 5.727 1.00 93.94 101 LYS A O 1
ATOM 829 N N . THR A 1 102 ? -4.994 15.000 6.100 1.00 95.94 102 THR A N 1
ATOM 830 C CA . THR A 1 102 ? -4.372 13.918 6.871 1.00 95.94 102 THR A CA 1
ATOM 831 C C . THR A 1 102 ? -3.925 12.775 5.963 1.00 95.94 102 THR A C 1
ATOM 833 O O . THR A 1 102 ? -4.363 12.662 4.814 1.00 95.94 102 THR A O 1
ATOM 836 N N . TRP A 1 103 ? -3.079 11.879 6.476 1.00 95.12 103 TRP A N 1
ATOM 837 C CA . TRP A 1 103 ? -2.820 10.612 5.786 1.00 95.12 103 TRP A CA 1
ATOM 838 C C . TRP A 1 103 ? -4.074 9.745 5.656 1.00 95.12 103 TRP A C 1
ATOM 840 O O . TRP A 1 103 ? -4.180 9.007 4.679 1.00 95.12 103 TRP A O 1
ATOM 850 N N . PHE A 1 104 ? -5.047 9.865 6.567 1.00 96.06 104 PHE A N 1
ATOM 851 C CA . PHE A 1 104 ? -6.330 9.175 6.425 1.00 96.06 104 PHE A CA 1
ATOM 852 C C . PHE A 1 104 ? -7.114 9.659 5.208 1.00 96.06 104 PHE A C 1
ATOM 854 O O . PHE A 1 104 ? -7.617 8.841 4.437 1.00 96.06 104 PHE A O 1
ATOM 861 N N . ASP A 1 105 ? -7.172 10.974 4.991 1.00 95.06 105 ASP A N 1
ATOM 862 C CA . ASP A 1 105 ? -7.835 11.550 3.819 1.00 95.06 105 ASP A CA 1
ATOM 863 C C . ASP A 1 105 ? -7.190 11.046 2.526 1.00 95.06 105 ASP A C 1
ATOM 865 O O . ASP A 1 105 ? -7.890 10.625 1.604 1.00 95.06 105 ASP A O 1
ATOM 869 N N . ASP A 1 106 ? -5.855 11.025 2.474 1.00 94.62 106 ASP A N 1
ATOM 870 C CA . ASP A 1 106 ? -5.108 10.542 1.312 1.00 94.62 106 ASP A CA 1
ATOM 871 C C . ASP A 1 106 ? -5.291 9.039 1.061 1.00 94.62 106 ASP A C 1
ATOM 873 O O . ASP A 1 106 ? -5.559 8.629 -0.072 1.00 94.62 106 ASP A O 1
ATOM 877 N N . ALA A 1 107 ? -5.245 8.218 2.112 1.00 95.62 107 ALA A N 1
ATOM 878 C CA . ALA A 1 107 ? -5.482 6.782 2.023 1.00 95.62 107 ALA A CA 1
ATOM 879 C C . ALA A 1 107 ? -6.910 6.473 1.537 1.00 95.62 107 ALA A C 1
ATOM 881 O O . ALA A 1 107 ? -7.095 5.707 0.586 1.00 95.62 107 ALA A O 1
ATOM 882 N N . ARG A 1 108 ? -7.936 7.131 2.101 1.00 95.06 108 ARG A N 1
ATOM 883 C CA . ARG A 1 108 ? -9.334 7.001 1.642 1.00 95.06 108 ARG A CA 1
ATOM 884 C C . ARG A 1 108 ? -9.463 7.344 0.165 1.00 95.06 108 ARG A C 1
ATOM 886 O O . ARG A 1 108 ? -10.075 6.603 -0.607 1.00 95.06 108 ARG A O 1
ATOM 893 N N . GLU A 1 109 ? -8.870 8.459 -0.234 1.00 94.06 109 GLU A N 1
ATOM 894 C CA . GLU A 1 109 ? -8.815 8.929 -1.610 1.00 94.06 109 GLU A CA 1
ATOM 895 C C . GLU A 1 109 ? -8.125 7.932 -2.556 1.00 94.06 109 GLU A C 1
ATOM 897 O O . GLU A 1 109 ? -8.580 7.744 -3.690 1.00 94.06 109 GLU A O 1
ATOM 902 N N . ARG A 1 110 ? -7.036 7.294 -2.110 1.00 94.94 110 ARG A N 1
ATOM 903 C CA . ARG A 1 110 ? -6.282 6.276 -2.857 1.00 94.94 110 ARG A CA 1
ATOM 904 C C . ARG A 1 110 ? -7.089 5.000 -3.061 1.00 94.94 110 ARG A C 1
ATOM 906 O O . ARG A 1 110 ? -7.095 4.455 -4.166 1.00 94.94 110 ARG A O 1
ATOM 913 N N . PHE A 1 111 ? -7.801 4.553 -2.031 1.00 96.19 111 PHE A N 1
ATOM 914 C CA . PHE A 1 111 ? -8.516 3.274 -2.027 1.00 96.19 111 PHE A CA 1
ATOM 915 C C . PHE A 1 111 ? -9.991 3.379 -2.450 1.00 96.19 111 PHE A C 1
ATOM 917 O O . PHE A 1 111 ? -10.652 2.364 -2.674 1.00 96.19 111 PHE A O 1
ATOM 924 N N . THR A 1 112 ? -10.526 4.591 -2.646 1.00 93.25 112 THR A N 1
ATOM 925 C CA . THR A 1 112 ? -11.913 4.813 -3.108 1.00 93.25 112 THR A CA 1
ATOM 926 C C . THR A 1 112 ? -12.242 4.015 -4.373 1.00 93.25 112 THR A C 1
ATOM 928 O O . THR A 1 112 ? -13.312 3.420 -4.453 1.00 93.25 112 THR A O 1
ATOM 931 N N . ALA A 1 113 ? -11.309 3.937 -5.326 1.00 92.50 113 ALA A N 1
ATOM 932 C CA . ALA A 1 113 ? -11.525 3.276 -6.611 1.00 92.50 113 ALA A CA 1
ATOM 933 C C . ALA A 1 113 ? -11.514 1.737 -6.552 1.00 92.50 113 ALA A C 1
ATOM 935 O O . ALA A 1 113 ? -11.789 1.105 -7.573 1.00 92.50 113 ALA A O 1
ATOM 936 N N . PHE A 1 114 ? -11.159 1.128 -5.417 1.00 96.62 114 PHE A N 1
ATOM 937 C CA . PHE A 1 114 ? -11.218 -0.324 -5.266 1.00 96.62 114 PHE A CA 1
ATOM 938 C C . PHE A 1 114 ? -12.682 -0.755 -5.209 1.00 96.62 114 PHE A C 1
ATOM 940 O O . PHE A 1 114 ? -13.455 -0.213 -4.409 1.00 96.62 114 PHE A O 1
ATOM 947 N N . ASP A 1 115 ? -13.050 -1.709 -6.060 1.00 95.44 115 ASP A N 1
ATOM 948 C CA . ASP A 1 115 ? -14.365 -2.342 -6.003 1.00 95.44 115 ASP A CA 1
ATOM 949 C C . ASP A 1 115 ? -14.462 -3.312 -4.811 1.00 95.44 115 ASP A C 1
ATOM 951 O O . ASP A 1 115 ? -13.524 -3.468 -4.018 1.00 95.44 115 ASP A O 1
ATOM 955 N N . ARG A 1 116 ? -15.636 -3.925 -4.640 1.00 95.94 116 ARG A N 1
ATOM 956 C CA . ARG A 1 116 ? -15.900 -4.822 -3.513 1.00 95.94 116 ARG A CA 1
ATOM 957 C C . ARG A 1 116 ? -14.980 -6.042 -3.522 1.00 95.94 116 ARG A C 1
ATOM 959 O O . ARG A 1 116 ? -14.437 -6.373 -2.473 1.00 95.94 116 ARG A O 1
ATOM 966 N N . ASP A 1 117 ? -14.784 -6.673 -4.675 1.00 97.19 117 ASP A N 1
ATOM 967 C CA . ASP A 1 117 ? -13.991 -7.901 -4.791 1.00 97.19 117 ASP A CA 1
ATOM 968 C C . ASP A 1 117 ? -12.503 -7.610 -4.577 1.00 97.19 117 ASP A C 1
ATOM 970 O O . ASP A 1 117 ? -11.817 -8.335 -3.859 1.00 97.19 117 ASP A O 1
ATOM 974 N N . GLN A 1 118 ? -12.013 -6.491 -5.114 1.00 97.69 118 GLN A N 1
ATOM 975 C CA . GLN A 1 118 ? -10.661 -5.997 -4.862 1.00 97.69 118 GLN A CA 1
ATOM 976 C C . GLN A 1 118 ? -10.444 -5.688 -3.379 1.00 97.69 118 GLN A C 1
ATOM 978 O O . GLN A 1 118 ? -9.400 -6.019 -2.828 1.00 97.69 118 GLN A O 1
ATOM 983 N N . SER A 1 119 ? -11.430 -5.076 -2.721 1.00 98.12 119 SER A N 1
ATOM 984 C CA . SER A 1 119 ? -11.348 -4.764 -1.290 1.00 98.12 119 SER A CA 1
ATOM 985 C C . SER A 1 119 ? -11.361 -6.031 -0.433 1.00 98.12 119 SER A C 1
ATOM 987 O O . SER A 1 119 ? -10.588 -6.127 0.513 1.00 98.12 119 SER A O 1
ATOM 989 N N . LEU A 1 120 ? -12.178 -7.028 -0.785 1.00 98.31 120 LEU A N 1
ATOM 990 C CA . LEU A 1 120 ? -12.170 -8.343 -0.137 1.00 98.31 120 LEU A CA 1
ATOM 991 C C . LEU A 1 120 ? -10.824 -9.058 -0.310 1.00 98.31 120 LEU A C 1
ATOM 993 O O . LEU A 1 120 ? -10.326 -9.649 0.644 1.00 98.31 120 LEU A O 1
ATOM 997 N N . ALA A 1 121 ? -10.213 -8.973 -1.495 1.00 98.44 121 ALA A N 1
ATOM 998 C CA . ALA A 1 121 ? -8.887 -9.535 -1.735 1.00 98.44 121 ALA A CA 1
ATOM 999 C C . ALA A 1 121 ? -7.810 -8.855 -0.875 1.00 98.44 121 ALA A C 1
ATOM 1001 O O . ALA A 1 121 ? -6.951 -9.542 -0.331 1.00 98.44 121 ALA A O 1
ATOM 1002 N N . VAL A 1 122 ? -7.882 -7.528 -0.710 1.00 98.50 122 VAL A N 1
ATOM 1003 C CA . VAL A 1 122 ? -6.989 -6.788 0.194 1.00 98.50 122 VAL A CA 1
ATOM 1004 C C . VAL A 1 122 ? -7.197 -7.213 1.647 1.00 98.50 122 VAL A C 1
ATOM 1006 O O . VAL A 1 122 ? -6.211 -7.467 2.327 1.00 98.50 122 VAL A O 1
ATOM 1009 N N . ILE A 1 123 ? -8.445 -7.338 2.115 1.00 98.44 123 ILE A N 1
ATOM 1010 C CA . ILE A 1 123 ? -8.742 -7.804 3.482 1.00 98.44 123 ILE A CA 1
ATOM 1011 C C . ILE A 1 123 ? -8.119 -9.178 3.724 1.00 98.44 123 ILE A C 1
ATOM 1013 O O . ILE A 1 123 ? -7.355 -9.331 4.669 1.00 98.44 123 ILE A O 1
ATOM 1017 N N . ALA A 1 124 ? -8.382 -10.144 2.841 1.00 98.25 124 ALA A N 1
ATOM 1018 C CA . ALA A 1 124 ? -7.861 -11.501 2.986 1.00 98.25 124 ALA A CA 1
ATOM 1019 C C . ALA A 1 124 ? -6.323 -11.539 2.983 1.00 98.25 124 ALA A C 1
ATOM 1021 O O . ALA A 1 124 ? -5.710 -12.285 3.743 1.00 98.25 124 ALA A O 1
ATOM 1022 N N . TYR A 1 125 ? -5.694 -10.723 2.136 1.00 98.00 125 TYR A N 1
ATOM 1023 C CA . TYR A 1 125 ? -4.241 -10.587 2.107 1.00 98.00 125 TYR A CA 1
ATOM 1024 C C . TYR A 1 125 ? -3.692 -9.967 3.405 1.00 98.00 125 TYR A C 1
ATOM 1026 O O . TYR A 1 125 ? -2.707 -10.464 3.943 1.00 98.00 125 TYR A O 1
ATOM 1034 N N . LEU A 1 126 ? -4.331 -8.921 3.936 1.00 97.31 126 LEU A N 1
ATOM 1035 C CA . LEU A 1 12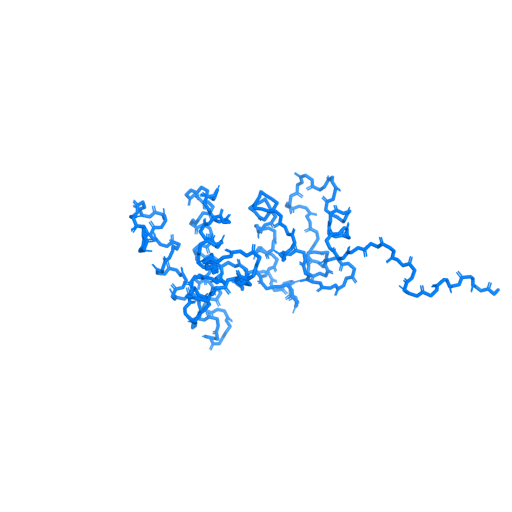6 ? -3.906 -8.276 5.178 1.00 97.31 126 LEU A CA 1
ATOM 1036 C C . LEU A 1 126 ? -4.079 -9.207 6.386 1.00 97.31 126 LEU A C 1
ATOM 1038 O O . LEU A 1 126 ? -3.182 -9.294 7.217 1.00 97.31 126 LEU A O 1
ATOM 1042 N N . GLU A 1 127 ? -5.185 -9.949 6.461 1.00 96.12 127 GLU A N 1
ATOM 1043 C CA . GLU A 1 127 ? -5.408 -10.957 7.506 1.00 96.12 127 GLU A CA 1
ATOM 1044 C C . GLU A 1 127 ? -4.317 -12.036 7.478 1.00 96.12 127 GLU A C 1
ATOM 1046 O O . GLU A 1 127 ? -3.754 -12.366 8.520 1.00 96.12 127 GLU A O 1
ATOM 1051 N N . TRP A 1 128 ? -3.923 -12.503 6.287 1.00 95.62 128 TRP A N 1
ATOM 1052 C CA . TRP A 1 128 ? -2.753 -13.372 6.145 1.00 95.62 128 TRP A CA 1
ATOM 1053 C C . TRP A 1 128 ? -1.460 -12.695 6.630 1.00 95.62 128 TRP A C 1
ATOM 1055 O O . TRP A 1 128 ? -0.696 -13.305 7.380 1.00 95.62 128 TRP A O 1
ATOM 1065 N N . ALA A 1 129 ? -1.214 -11.435 6.257 1.00 93.44 129 ALA A N 1
ATOM 1066 C CA . ALA A 1 129 ? -0.004 -10.709 6.654 1.00 93.44 129 ALA A CA 1
ATOM 1067 C C . ALA A 1 129 ? 0.102 -10.548 8.185 1.00 93.44 129 ALA A C 1
ATOM 1069 O O . ALA A 1 129 ? 1.187 -10.687 8.754 1.00 93.44 129 ALA A O 1
ATOM 1070 N N . ALA A 1 130 ? -1.028 -10.342 8.872 1.00 93.31 130 ALA A N 1
ATOM 1071 C CA . ALA A 1 130 ? -1.104 -10.271 10.334 1.00 93.31 130 ALA A CA 1
ATOM 1072 C C . ALA A 1 130 ? -0.793 -11.605 11.046 1.00 93.31 130 ALA A C 1
ATOM 1074 O O . ALA A 1 130 ? -0.513 -11.615 12.253 1.00 93.31 130 ALA A O 1
ATOM 1075 N N . GLU A 1 131 ? -0.866 -12.728 10.330 1.00 91.44 131 GLU A N 1
ATOM 1076 C CA . GLU A 1 131 ? -0.536 -14.067 10.827 1.00 91.44 131 GLU A CA 1
ATOM 1077 C C . GLU A 1 131 ? 0.876 -14.520 10.429 1.00 91.44 131 GLU A C 1
ATOM 1079 O O . GLU A 1 131 ? 1.513 -15.251 11.187 1.00 91.44 131 GLU A O 1
ATOM 1084 N N . ALA A 1 132 ? 1.382 -14.083 9.272 1.00 85.50 132 ALA A N 1
ATOM 1085 C CA . ALA A 1 132 ? 2.610 -14.604 8.672 1.00 85.50 132 ALA A CA 1
ATOM 1086 C C . ALA A 1 132 ? 3.916 -14.169 9.373 1.00 85.50 132 ALA A C 1
ATOM 1088 O O . ALA A 1 132 ? 4.899 -14.909 9.320 1.00 85.50 132 ALA A O 1
ATOM 1089 N N . HIS A 1 133 ? 3.949 -13.002 10.031 1.00 66.38 133 HIS A N 1
ATOM 1090 C CA . HIS A 1 133 ? 5.189 -12.372 10.521 1.00 66.38 133 HIS A CA 1
ATOM 1091 C C . HIS A 1 133 ? 5.224 -12.175 12.041 1.00 66.38 133 HIS A C 1
ATOM 1093 O O . HIS A 1 133 ? 5.113 -11.041 12.498 1.00 66.38 133 HIS A O 1
ATOM 1099 N N . ASP A 1 134 ? 5.345 -13.250 12.833 1.00 68.69 134 ASP A N 1
ATOM 1100 C CA . ASP A 1 134 ? 5.499 -13.231 14.311 1.00 68.69 134 ASP A CA 1
ATOM 1101 C C . ASP A 1 134 ? 4.548 -12.267 15.071 1.00 68.69 134 ASP A C 1
ATOM 1103 O O . ASP A 1 134 ? 4.793 -11.880 16.214 1.00 68.69 134 ASP A O 1
ATOM 1107 N N . GLY A 1 135 ? 3.439 -11.866 14.442 1.00 70.69 135 GLY A N 1
ATOM 1108 C CA . GLY A 1 135 ? 2.521 -10.838 14.924 1.00 70.69 135 GLY A CA 1
ATOM 1109 C C . GLY A 1 135 ? 2.994 -9.378 14.816 1.00 70.69 135 GLY A C 1
ATOM 1110 O O . GLY A 1 135 ? 2.245 -8.513 15.257 1.00 70.69 135 GLY A O 1
ATOM 1111 N N . PHE A 1 136 ? 4.159 -9.060 14.235 1.00 81.94 136 PHE A N 1
ATOM 1112 C CA . PHE A 1 136 ? 4.642 -7.671 14.107 1.00 81.94 136 PHE A CA 1
ATOM 1113 C C . PHE A 1 136 ? 3.678 -6.798 13.288 1.00 81.94 136 PHE A C 1
ATOM 1115 O O . PHE A 1 136 ? 3.247 -5.744 13.745 1.00 81.94 136 PHE A O 1
ATOM 1122 N N . GLU A 1 137 ? 3.262 -7.275 12.113 1.00 87.81 137 GLU A N 1
ATOM 1123 C CA . GLU A 1 137 ? 2.334 -6.543 11.237 1.00 87.81 137 GLU A CA 1
ATOM 1124 C C . GLU A 1 137 ? 0.935 -6.382 11.850 1.00 87.81 137 GLU A C 1
ATOM 1126 O O . GLU A 1 137 ? 0.204 -5.443 11.528 1.00 87.81 137 GLU A O 1
ATOM 1131 N N . ARG A 1 138 ? 0.552 -7.270 12.778 1.00 92.06 138 ARG A N 1
ATOM 1132 C CA . ARG A 1 138 ? -0.783 -7.281 13.392 1.00 92.06 138 ARG A CA 1
ATOM 1133 C C . ARG A 1 138 ? -1.125 -5.957 14.076 1.00 92.06 138 ARG A C 1
ATOM 1135 O O . ARG A 1 138 ? -2.285 -5.552 14.037 1.00 92.06 138 ARG A O 1
ATOM 1142 N N . GLU A 1 139 ? -0.135 -5.287 14.672 1.00 91.19 139 GLU A N 1
ATOM 1143 C CA . GLU A 1 139 ? -0.318 -4.002 15.363 1.00 91.19 139 GLU A CA 1
ATOM 1144 C C . GLU A 1 139 ? -0.852 -2.905 14.427 1.00 91.19 139 GLU A C 1
ATOM 1146 O O . GLU A 1 139 ? -1.616 -2.042 14.856 1.00 91.19 139 GLU A O 1
ATOM 1151 N N . TYR A 1 140 ? -0.498 -2.956 13.143 1.00 91.38 140 TYR A N 1
ATOM 1152 C CA . TYR A 1 140 ? -0.896 -1.958 12.148 1.00 91.38 140 TYR A CA 1
ATOM 1153 C C . TYR A 1 140 ? -2.051 -2.448 11.274 1.00 91.38 140 TYR A C 1
ATOM 1155 O O . TYR A 1 140 ? -2.920 -1.661 10.886 1.00 91.38 140 TYR A O 1
ATOM 1163 N N . VAL A 1 141 ? -2.089 -3.753 10.998 1.00 95.50 141 VAL A N 1
ATOM 1164 C CA . VAL A 1 141 ? -3.106 -4.379 10.154 1.00 95.50 141 VAL A CA 1
ATOM 1165 C C . VAL A 1 141 ? -4.488 -4.345 10.796 1.00 95.50 141 VAL A C 1
ATOM 1167 O O . VAL A 1 141 ? -5.418 -3.862 10.154 1.00 95.50 141 VAL A O 1
ATOM 1170 N N . GLU A 1 142 ? -4.654 -4.815 12.037 1.00 95.25 142 GLU A N 1
ATOM 1171 C CA . GLU A 1 142 ? -5.995 -4.899 12.645 1.00 95.25 142 GLU A CA 1
ATOM 1172 C C . GLU A 1 142 ? -6.673 -3.524 12.744 1.00 95.25 142 GLU A C 1
ATOM 1174 O O . GLU A 1 142 ? -7.802 -3.377 12.265 1.00 95.25 142 GLU A O 1
ATOM 1179 N N . PRO A 1 143 ? -5.994 -2.461 13.224 1.00 95.56 143 PRO A N 1
ATOM 1180 C CA . PRO A 1 143 ? -6.595 -1.135 13.211 1.00 95.56 143 PRO A CA 1
ATOM 1181 C C . PRO A 1 143 ? -6.893 -0.622 11.798 1.00 95.56 143 PRO A C 1
ATOM 1183 O O . PRO A 1 143 ? -7.890 0.072 11.613 1.00 95.56 143 PRO A O 1
ATOM 1186 N N . ALA A 1 144 ? -6.064 -0.929 10.795 1.00 96.69 144 ALA A N 1
ATOM 1187 C CA . ALA A 1 144 ? -6.329 -0.529 9.412 1.00 96.69 144 ALA A CA 1
ATOM 1188 C C . ALA A 1 144 ? -7.557 -1.247 8.819 1.00 96.69 144 ALA A C 1
ATOM 1190 O O . ALA A 1 144 ? -8.341 -0.632 8.085 1.00 96.69 144 ALA A O 1
ATOM 1191 N N . LEU A 1 145 ? -7.744 -2.529 9.152 1.00 96.81 145 LEU A N 1
ATOM 1192 C CA . LEU A 1 145 ? -8.920 -3.309 8.770 1.00 96.81 145 LEU A CA 1
ATOM 1193 C C . LEU A 1 145 ? -10.195 -2.715 9.373 1.00 96.81 145 LEU A C 1
ATOM 1195 O O . LEU A 1 145 ? -11.159 -2.485 8.637 1.00 96.81 145 LEU A O 1
ATOM 1199 N N . ASP A 1 146 ? -10.174 -2.408 10.671 1.00 95.62 146 ASP A N 1
ATOM 1200 C CA . ASP A 1 146 ? -11.320 -1.860 11.404 1.00 95.62 146 ASP A CA 1
ATOM 1201 C C . ASP A 1 146 ? -11.653 -0.422 10.998 1.00 95.62 146 ASP A C 1
ATOM 1203 O O . ASP A 1 146 ? -12.817 -0.079 10.794 1.00 95.62 146 ASP A O 1
ATOM 1207 N N . ASN A 1 147 ? -10.640 0.432 10.834 1.00 95.50 147 ASN A N 1
ATOM 1208 C CA . ASN A 1 147 ? -10.857 1.846 10.528 1.00 95.50 147 ASN A CA 1
ATOM 1209 C C . ASN A 1 147 ? -11.332 2.090 9.084 1.00 95.50 147 ASN A C 1
ATOM 1211 O O . ASN A 1 147 ? -11.865 3.168 8.807 1.00 95.50 147 ASN A O 1
ATOM 1215 N N . TYR A 1 148 ? -11.107 1.155 8.149 1.00 96.62 148 TYR A N 1
ATOM 1216 C CA . TYR A 1 148 ? -11.413 1.387 6.733 1.00 96.62 148 TYR A CA 1
ATOM 1217 C C . TYR A 1 148 ? -11.889 0.160 5.958 1.00 96.62 148 TYR A C 1
ATOM 1219 O O . TYR A 1 148 ? -12.988 0.190 5.402 1.00 96.62 148 TYR A O 1
ATOM 1227 N N . TRP A 1 149 ? -11.079 -0.898 5.853 1.00 97.62 149 TRP A N 1
ATOM 1228 C CA . TRP A 1 149 ? -11.322 -1.946 4.854 1.00 97.62 149 TRP A CA 1
ATOM 1229 C C . TRP A 1 149 ? -12.620 -2.725 5.100 1.00 97.62 149 TRP A C 1
ATOM 1231 O O . TRP A 1 149 ? -13.410 -2.897 4.165 1.00 97.62 149 TRP A O 1
ATOM 1241 N N . ARG A 1 150 ? -12.882 -3.135 6.348 1.00 96.56 150 ARG A N 1
ATOM 1242 C CA . ARG A 1 150 ? -14.106 -3.864 6.729 1.00 96.56 150 ARG A CA 1
ATOM 1243 C C . ARG A 1 150 ? -15.352 -2.995 6.502 1.00 96.56 150 ARG A C 1
ATOM 1245 O O . ARG A 1 150 ? -16.278 -3.421 5.807 1.00 96.56 150 ARG A O 1
ATOM 1252 N N . GLY A 1 151 ? -15.323 -1.740 6.962 1.00 94.81 151 GLY A N 1
ATOM 1253 C CA . GLY A 1 151 ? -16.411 -0.773 6.762 1.00 94.81 151 GLY A CA 1
ATOM 1254 C C . GLY A 1 151 ? -16.688 -0.462 5.284 1.00 94.81 151 GLY A C 1
ATOM 1255 O O . GLY A 1 151 ? -17.845 -0.419 4.860 1.00 94.81 151 GLY A O 1
ATOM 1256 N N . LYS A 1 152 ? -15.639 -0.340 4.454 1.00 93.31 152 LYS A N 1
ATOM 1257 C CA . LYS A 1 152 ? -15.765 -0.123 3.001 1.00 93.31 152 LYS A CA 1
ATOM 1258 C C . LYS A 1 152 ? -16.555 -1.242 2.318 1.00 93.31 152 LYS A C 1
ATOM 1260 O O . LYS A 1 152 ? -17.382 -0.956 1.455 1.00 93.31 152 LYS A O 1
ATOM 1265 N N . VAL A 1 153 ? -16.310 -2.502 2.681 1.00 94.94 153 VAL A N 1
ATOM 1266 C CA . VAL A 1 153 ? -17.024 -3.654 2.100 1.00 94.94 153 VAL A CA 1
ATOM 1267 C C . VAL A 1 153 ? -18.451 -3.772 2.639 1.00 94.94 153 VAL A C 1
ATOM 1269 O O . VAL A 1 153 ? -19.351 -4.160 1.890 1.00 94.94 153 VAL A O 1
ATOM 1272 N N . ALA A 1 154 ? -18.668 -3.420 3.907 1.00 91.75 154 ALA A N 1
ATOM 1273 C CA . ALA A 1 154 ? -19.990 -3.394 4.528 1.00 91.75 154 ALA A CA 1
ATOM 1274 C C . ALA A 1 154 ? -20.893 -2.265 3.985 1.00 91.75 154 ALA A C 1
ATOM 1276 O O . ALA A 1 154 ? -22.110 -2.318 4.152 1.00 91.75 154 ALA A O 1
ATOM 1277 N N . GLY A 1 155 ? -20.319 -1.274 3.291 1.00 81.50 155 GLY A N 1
ATOM 1278 C CA . GLY A 1 155 ? -21.044 -0.089 2.826 1.00 81.50 155 GLY A CA 1
ATOM 1279 C C . GLY A 1 155 ? -21.354 0.892 3.958 1.00 81.50 155 GLY A C 1
ATOM 1280 O O . GLY A 1 155 ? -22.284 1.689 3.847 1.00 81.50 155 GLY A O 1
ATOM 1281 N N . GLU A 1 156 ? -20.598 0.816 5.052 1.00 77.56 156 GLU A N 1
ATOM 1282 C CA . GLU A 1 156 ? -20.763 1.677 6.216 1.00 77.56 156 GLU A CA 1
ATOM 1283 C C . GLU A 1 156 ? -20.227 3.085 5.943 1.00 77.56 156 GLU A C 1
ATOM 1285 O O . GLU A 1 156 ? -19.279 3.292 5.177 1.00 77.56 156 GLU A O 1
ATOM 1290 N N . ALA A 1 157 ? -20.829 4.077 6.601 1.00 65.62 157 ALA A N 1
ATOM 1291 C CA . ALA A 1 157 ? -20.263 5.415 6.637 1.00 65.62 157 ALA A CA 1
ATOM 1292 C C . ALA A 1 157 ? -18.945 5.365 7.422 1.00 65.62 157 ALA A C 1
ATOM 1294 O O . ALA A 1 157 ? -18.933 5.042 8.609 1.00 65.62 157 ALA A O 1
ATOM 1295 N N . LEU A 1 158 ? -17.834 5.665 6.749 1.00 64.94 158 LEU A N 1
ATOM 1296 C CA . LEU A 1 158 ? -16.512 5.666 7.373 1.00 64.94 158 LEU A CA 1
ATOM 1297 C C . LEU A 1 158 ? -16.451 6.720 8.497 1.00 64.94 158 LEU A C 1
ATOM 1299 O O . LEU A 1 158 ? -16.952 7.832 8.294 1.00 64.94 158 LEU A O 1
ATOM 1303 N N . PRO A 1 159 ? -15.822 6.420 9.649 1.00 55.72 159 PRO A N 1
ATOM 1304 C CA . PRO A 1 159 ? -15.695 7.372 10.749 1.00 55.72 159 PRO A CA 1
ATOM 1305 C C . PRO A 1 159 ? -15.027 8.678 10.289 1.00 55.72 159 PRO A C 1
ATOM 1307 O O . PRO A 1 159 ? -13.986 8.644 9.633 1.00 55.72 159 PRO A O 1
ATOM 1310 N N . GLY A 1 160 ? -15.612 9.828 10.644 1.00 56.03 160 GLY A N 1
ATOM 1311 C CA . GLY A 1 160 ? -15.078 11.154 10.297 1.00 56.03 160 GLY A CA 1
ATOM 1312 C C . GLY A 1 160 ? -15.488 11.686 8.917 1.00 56.03 160 GLY A C 1
ATOM 1313 O O . GLY A 1 160 ? -14.705 12.396 8.288 1.00 56.03 160 GLY A O 1
ATOM 1314 N N . ALA A 1 161 ? -16.672 11.310 8.421 1.00 40.38 161 ALA A N 1
ATOM 1315 C CA . ALA A 1 161 ? -17.367 12.042 7.357 1.00 40.38 161 ALA A CA 1
ATOM 1316 C C . ALA A 1 161 ? -18.101 13.275 7.911 1.00 40.38 161 ALA A C 1
ATOM 1318 O O . ALA A 1 161 ? -18.626 13.181 9.045 1.00 40.38 161 ALA A O 1
#

Sequence (161 aa):
EGNGKPRWLFRHSEPDLVERDFLGKRDWRVLDAKFLDLAPDGFASALAFFSRTSFRFYIPAFMIAELRGLLECATPTFYLTHGLYEPSKSQLINPRSYGNKTWFDDARERFTAFDRDQSLAVIAYLEWAAEAHDGFEREYVEPALDNYWRGKVAGEALPGA

Radius of gyration: 17.37 Å; chains: 1; bounding box: 60×40×37 Å

Secondary structure (DSSP, 8-state):
------GGG----HHHHHHHHHTT---GGG--HHHHHHTTTT---HHHH--HHHHHHHHHHHHHHHHTT--SS--HHHHHHTTSSTTGGGSBS-HHHHTT-BHHHHHHHHHTT--HHHHHHHHHHHHHHHHHSTTTTHHHHHHHIIIIIHHHHHTPPPTT-